Protein AF-A0A925TR69-F1 (afdb_monomer)

pLDDT: mean 96.24, std 4.16, range [70.0, 98.5]

Solvent-accessible surface area (backbone atoms only — not comparable to full-atom values): 2841 Å² total; per-residue (Å²): 84,76,49,72,87,91,36,56,31,17,62,59,16,44,79,50,79,29,38,64,41,56,42,43,15,41,60,72,69,102,54,57,69,85,57,44,52,59,54,52,49,57,59,52,52,69,68,76,114

Sequence (49 aa):
FRSRGDIYVNRLAQNYGGGGHKNAAGCVMPLALADAIPAALEKAKQLLN

Secondary structure (DSSP, 8-state):
-B-STT--HHHHHHTTT-EEETTEEE---SS-HHHHHHHHHHHHHTT--

Mean predicted aligned error: 2.08 Å

Radius of gyration: 10.33 Å; Cα contacts (8 Å, |Δi|>4): 68; chains: 1; bounding box: 20×18×26 Å

Nearest PDB structures (foldseek):
  8iu7-assembly1_B-3  TM=8.823E-01  e=2.364E-03  Staphylococcus aureus
  5o4z-assembly1_A  TM=9.033E-01  e=5.908E-03  Thermotoga maritima
  8ioo-assembly1_A  TM=9.244E-01  e=2.253E-02  Deinococcus radiodurans
  4py9-assembly1_A  TM=7.799E-01  e=1.699E-02  Bacteroides fragilis
  4ls9-assembly1_B  TM=8.853E-01  e=1.061E-01  Mycolicibacterium smegmatis MC2 155

Foldseek 3Di:
DFDDDQQQCQVLQVVQVWGDGRGDIHHDHPDDPVVVVVVSVVSSVVSVD

Structure (mmCIF, N/CA/C/O backbone):
data_AF-A0A925TR69-F1
#
_entry.id   AF-A0A925TR69-F1
#
loop_
_atom_site.group_PDB
_atom_site.id
_atom_site.type_symbol
_atom_site.label_atom_id
_atom_site.label_alt_id
_atom_site.label_comp_id
_atom_site.label_asym_id
_atom_site.label_entity_id
_atom_site.label_seq_id
_atom_site.pdbx_PDB_ins_code
_atom_site.Cartn_x
_atom_site.Cartn_y
_atom_site.Cartn_z
_atom_site.occupancy
_atom_site.B_iso_or_equiv
_atom_site.auth_seq_id
_atom_site.auth_comp_id
_atom_site.auth_asym_id
_atom_site.auth_atom_id
_atom_site.pdbx_PDB_model_num
ATOM 1 N N . PHE A 1 1 ? -2.108 4.976 0.104 1.00 97.12 1 PHE A N 1
ATOM 2 C CA . PHE A 1 1 ? -3.091 4.423 1.058 1.00 97.12 1 PHE A CA 1
ATOM 3 C C . PHE A 1 1 ? -3.720 5.514 1.920 1.00 97.12 1 PHE A C 1
ATOM 5 O O . PHE A 1 1 ? -3.032 6.447 2.345 1.00 97.12 1 PHE A O 1
ATOM 12 N N . ARG A 1 2 ? -5.030 5.412 2.163 1.00 98.06 2 ARG A N 1
ATOM 13 C CA . ARG A 1 2 ? -5.805 6.289 3.052 1.00 98.06 2 ARG A CA 1
ATOM 14 C C . ARG A 1 2 ? -6.783 5.438 3.857 1.00 98.06 2 ARG A C 1
ATOM 16 O O . ARG A 1 2 ? -7.276 4.444 3.333 1.00 98.06 2 ARG A O 1
ATOM 23 N N . SER A 1 3 ? -7.052 5.824 5.095 1.00 97.56 3 SER A N 1
ATOM 24 C CA . SER A 1 3 ? -8.016 5.152 5.969 1.00 97.56 3 SER A CA 1
ATOM 25 C C . SER A 1 3 ? -8.702 6.142 6.906 1.00 97.56 3 SER A C 1
ATOM 27 O O . SER A 1 3 ? -8.288 7.294 7.039 1.00 97.56 3 SER A O 1
ATOM 29 N N . ARG A 1 4 ? -9.765 5.675 7.565 1.00 95.88 4 ARG A N 1
ATOM 30 C CA . ARG A 1 4 ? -10.472 6.384 8.634 1.00 95.88 4 ARG A CA 1
ATOM 31 C C . ARG A 1 4 ? -10.398 5.555 9.919 1.00 95.88 4 ARG A C 1
ATOM 33 O O . ARG A 1 4 ? -10.439 4.331 9.847 1.00 95.88 4 ARG A O 1
ATOM 40 N N . GLY A 1 5 ? -10.338 6.217 11.074 1.00 93.25 5 GLY A N 1
ATOM 41 C CA . GLY A 1 5 ? -10.354 5.558 12.384 1.00 93.25 5 GLY A CA 1
AT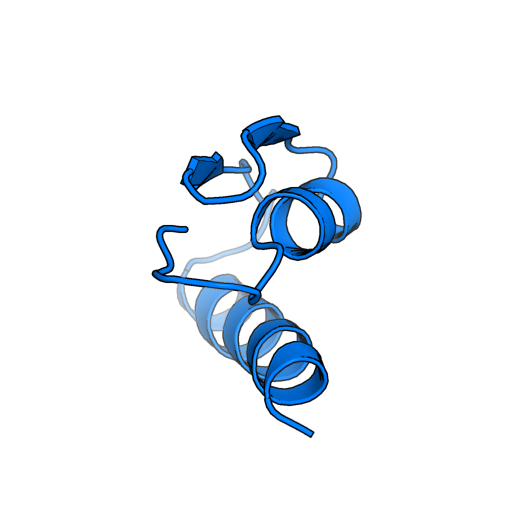OM 42 C C . GLY A 1 5 ? -9.051 4.826 12.703 1.00 93.25 5 GLY A C 1
ATOM 43 O O . GLY A 1 5 ? -7.971 5.410 12.612 1.00 93.25 5 GLY A O 1
ATOM 44 N N . ASP A 1 6 ? -9.163 3.554 13.081 1.00 95.12 6 ASP A N 1
ATOM 45 C CA . ASP A 1 6 ? -8.071 2.756 13.649 1.00 95.12 6 ASP A CA 1
ATOM 46 C C . ASP A 1 6 ? -7.471 1.735 12.681 1.00 95.12 6 ASP A C 1
ATOM 48 O O . ASP A 1 6 ? -6.911 0.725 13.093 1.00 95.12 6 ASP A O 1
ATOM 52 N N . ILE A 1 7 ? -7.507 2.034 11.382 1.00 96.56 7 ILE A N 1
ATOM 53 C CA . ILE A 1 7 ? -6.777 1.267 10.367 1.00 96.56 7 ILE A CA 1
ATOM 54 C C . ILE A 1 7 ? -5.476 2.003 10.042 1.00 96.56 7 ILE A C 1
ATOM 56 O O . ILE A 1 7 ? -5.486 3.092 9.470 1.00 96.56 7 ILE A O 1
ATOM 60 N N . TYR A 1 8 ? -4.343 1.404 10.398 1.00 96.62 8 TYR A N 1
ATOM 61 C CA . TYR A 1 8 ? -3.033 2.058 10.399 1.00 96.62 8 TYR A CA 1
ATOM 62 C C . TYR A 1 8 ? -2.330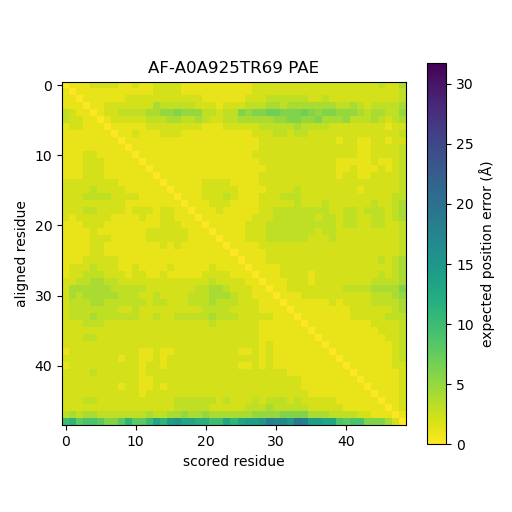 1.811 9.058 1.00 96.62 8 TYR A C 1
ATOM 64 O O . TYR A 1 8 ? -1.481 0.928 8.928 1.00 96.62 8 TYR A O 1
ATOM 72 N N . VAL A 1 9 ? -2.681 2.587 8.031 1.00 97.94 9 VAL A N 1
ATOM 73 C CA . VAL A 1 9 ? -2.171 2.393 6.659 1.00 97.94 9 VAL A CA 1
ATOM 74 C C . VAL A 1 9 ? -0.690 2.735 6.488 1.00 97.94 9 VAL A C 1
ATOM 76 O O . VAL A 1 9 ? -0.090 2.365 5.478 1.00 97.94 9 VAL A O 1
ATOM 79 N N . ASN A 1 10 ? -0.066 3.403 7.460 1.00 98.06 10 ASN A N 1
ATOM 80 C CA . ASN A 1 10 ? 1.391 3.548 7.488 1.00 98.06 10 ASN A CA 1
ATOM 81 C C . ASN A 1 10 ? 2.109 2.206 7.653 1.00 98.06 10 ASN A C 1
ATOM 83 O O . ASN A 1 10 ? 3.139 2.006 7.015 1.00 98.06 10 ASN A O 1
ATOM 87 N N . ARG A 1 11 ? 1.544 1.267 8.423 1.00 96.44 11 ARG A N 1
ATOM 88 C CA . ARG A 1 11 ? 2.100 -0.087 8.563 1.00 96.44 11 ARG A CA 1
ATOM 89 C C . ARG A 1 11 ? 2.035 -0.849 7.242 1.00 96.44 11 ARG A C 1
ATOM 91 O O . ARG A 1 11 ? 2.993 -1.519 6.880 1.00 96.44 11 ARG A O 1
ATOM 98 N N . LEU A 1 12 ? 0.953 -0.681 6.472 1.00 96.75 12 LEU A N 1
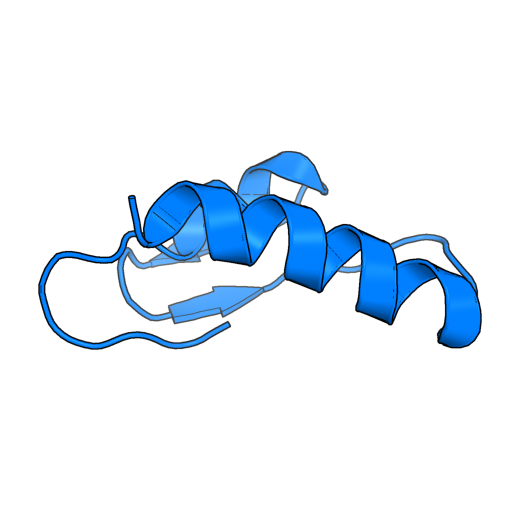ATOM 99 C CA . LEU A 1 12 ? 0.862 -1.227 5.112 1.00 96.75 12 LEU A CA 1
ATOM 100 C C . LEU A 1 12 ? 2.005 -0.710 4.229 1.00 96.75 12 LEU A C 1
ATOM 102 O O . LEU A 1 12 ? 2.703 -1.509 3.618 1.00 96.75 12 LEU A O 1
ATOM 106 N N . ALA A 1 13 ? 2.231 0.607 4.203 1.00 97.94 13 ALA A N 1
ATOM 107 C CA . ALA A 1 13 ? 3.298 1.207 3.400 1.00 97.94 13 ALA A CA 1
ATOM 108 C C . ALA A 1 13 ? 4.707 0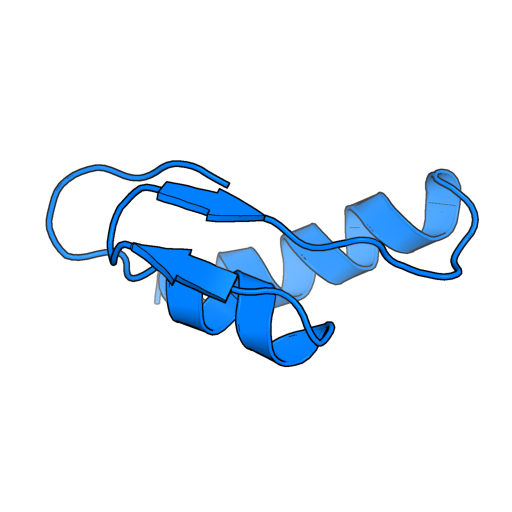.733 3.801 1.00 97.94 13 ALA A C 1
ATOM 110 O O . ALA A 1 13 ? 5.545 0.522 2.925 1.00 97.94 13 ALA A O 1
ATOM 111 N N . GLN A 1 14 ? 4.959 0.527 5.097 1.00 97.25 14 GLN A N 1
ATOM 112 C CA . GLN A 1 14 ? 6.255 0.069 5.617 1.00 97.25 14 GLN A CA 1
ATOM 113 C C . GLN A 1 14 ? 6.652 -1.329 5.122 1.00 97.25 14 GLN A C 1
ATOM 115 O O . GLN A 1 14 ? 7.838 -1.575 4.929 1.00 97.25 14 GLN A O 1
ATOM 120 N N . ASN A 1 15 ? 5.687 -2.215 4.836 1.00 96.00 15 ASN A N 1
ATOM 121 C CA . ASN A 1 15 ? 5.968 -3.537 4.251 1.00 96.00 15 ASN A CA 1
ATOM 122 C C . ASN A 1 15 ? 6.682 -3.454 2.891 1.00 96.00 15 ASN A C 1
ATOM 124 O O . ASN A 1 15 ? 7.314 -4.417 2.470 1.00 96.00 15 ASN A O 1
ATOM 128 N N . TYR A 1 16 ? 6.583 -2.309 2.215 1.00 96.31 16 TYR A N 1
ATOM 129 C CA . TYR A 1 16 ? 7.168 -2.062 0.900 1.00 96.31 16 TYR A CA 1
ATOM 130 C C . TYR A 1 16 ? 8.190 -0.918 0.932 1.00 96.31 16 TYR A C 1
ATOM 132 O O . TYR A 1 16 ? 8.384 -0.231 -0.068 1.00 96.31 16 TYR A O 1
ATOM 140 N N . GLY A 1 17 ? 8.792 -0.653 2.097 1.00 96.19 17 GLY A N 1
ATOM 141 C CA . GLY A 1 17 ? 9.804 0.397 2.267 1.00 96.19 17 GLY A CA 1
ATOM 142 C C . GLY A 1 17 ? 9.271 1.832 2.175 1.00 96.19 17 GLY A C 1
ATOM 143 O O . GLY A 1 17 ? 10.054 2.771 2.065 1.00 96.19 17 GLY A O 1
ATOM 144 N N . GLY A 1 18 ? 7.949 2.023 2.202 1.00 97.56 18 GLY A N 1
ATOM 145 C CA . GLY A 1 18 ? 7.318 3.340 2.237 1.00 97.56 18 GLY A CA 1
ATOM 146 C C . GLY A 1 18 ? 7.025 3.840 3.651 1.00 97.56 18 GLY A C 1
ATOM 147 O O . GLY A 1 18 ? 7.506 3.311 4.653 1.00 97.56 18 GLY A O 1
ATOM 148 N N . GLY A 1 19 ? 6.177 4.863 3.741 1.00 97.75 19 GLY A N 1
ATOM 149 C CA . GLY A 1 19 ? 5.835 5.480 5.018 1.00 97.75 19 GLY A CA 1
ATOM 150 C C . GLY A 1 19 ? 4.766 6.564 4.924 1.00 97.75 19 GLY A C 1
ATOM 151 O O . GLY A 1 19 ? 4.100 6.739 3.901 1.00 97.75 19 GLY A O 1
ATOM 152 N N . GLY A 1 20 ? 4.573 7.269 6.039 1.00 98.12 20 GLY A N 1
ATOM 153 C CA . GLY A 1 20 ? 3.595 8.344 6.196 1.00 98.12 20 GLY A CA 1
ATOM 154 C C . GLY A 1 20 ? 2.898 8.306 7.556 1.00 98.12 20 GLY A C 1
ATOM 155 O O . GLY A 1 20 ? 3.374 7.684 8.507 1.00 98.12 20 GLY A O 1
ATOM 156 N N . HIS A 1 21 ? 1.745 8.962 7.643 1.00 98.19 21 HIS A N 1
ATOM 157 C CA . HIS A 1 21 ? 0.933 9.049 8.855 1.00 98.19 21 HIS A CA 1
ATOM 158 C C . HIS A 1 21 ? -0.013 7.857 9.008 1.00 98.19 21 HIS A C 1
ATOM 160 O O . HIS A 1 21 ? -0.377 7.214 8.021 1.00 98.19 21 HIS A O 1
ATOM 166 N N . LYS A 1 22 ? -0.485 7.628 10.244 1.00 97.38 22 LYS A N 1
ATOM 167 C CA . LYS A 1 22 ? -1.447 6.569 10.615 1.00 97.38 22 LYS A CA 1
ATOM 168 C C . LYS A 1 22 ? -2.552 6.372 9.567 1.00 97.38 22 LYS A C 1
ATOM 170 O O . LYS A 1 22 ? -2.775 5.248 9.137 1.00 97.38 22 LYS A O 1
ATOM 175 N N . ASN A 1 23 ? -3.168 7.467 9.115 1.00 97.88 23 ASN A N 1
ATOM 176 C CA . ASN A 1 23 ? -4.318 7.450 8.201 1.00 97.88 23 ASN A CA 1
ATOM 177 C C . ASN A 1 23 ? -3.968 7.801 6.742 1.00 97.88 23 ASN A C 1
ATOM 179 O O . ASN A 1 23 ? -4.841 7.807 5.872 1.00 97.88 23 ASN A O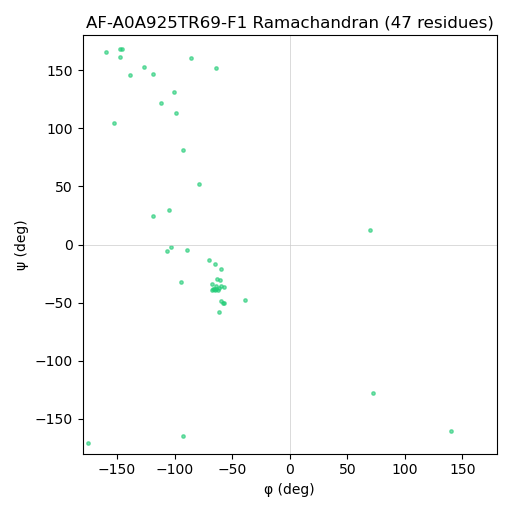 1
ATOM 183 N N . ALA A 1 24 ? -2.706 8.127 6.452 1.00 98.44 24 ALA A N 1
ATOM 184 C CA . ALA A 1 24 ? -2.276 8.599 5.142 1.00 98.44 24 ALA A CA 1
ATOM 185 C C . ALA A 1 24 ? -0.803 8.274 4.875 1.00 98.44 24 ALA A C 1
ATOM 187 O O . ALA A 1 24 ? 0.093 8.953 5.367 1.00 98.44 24 ALA A O 1
ATOM 188 N N . ALA A 1 25 ? -0.564 7.261 4.043 1.00 98.50 25 ALA A N 1
ATOM 189 C CA . ALA A 1 25 ? 0.774 6.768 3.727 1.00 98.50 25 ALA A CA 1
ATOM 190 C C . ALA A 1 25 ? 0.882 6.287 2.275 1.00 98.50 25 ALA A C 1
ATOM 192 O O . ALA A 1 25 ? -0.135 6.138 1.590 1.00 98.50 25 ALA A O 1
ATOM 193 N N . GLY A 1 26 ? 2.098 6.037 1.800 1.00 98.31 26 GLY A N 1
ATOM 194 C CA . GLY A 1 26 ? 2.367 5.533 0.453 1.00 98.31 26 GLY A CA 1
ATOM 195 C C . GLY A 1 26 ? 3.741 4.879 0.338 1.00 98.31 26 GLY A C 1
ATOM 196 O O . GLY A 1 26 ? 4.586 5.027 1.218 1.00 98.31 26 GLY A O 1
ATOM 197 N N . CYS A 1 27 ? 3.941 4.141 -0.748 1.00 98.06 27 CYS A N 1
ATOM 198 C CA . CYS A 1 27 ? 5.181 3.444 -1.075 1.00 98.06 27 CYS A CA 1
ATOM 199 C C . CYS A 1 27 ? 5.366 3.401 -2.597 1.00 98.06 27 CYS A C 1
ATOM 201 O O . CYS A 1 27 ? 4.394 3.547 -3.342 1.00 98.06 27 CYS A O 1
ATOM 203 N N . VAL A 1 28 ? 6.598 3.158 -3.041 1.00 97.69 28 VAL A N 1
ATOM 204 C CA . VAL A 1 28 ? 6.924 2.833 -4.434 1.00 97.69 28 VAL A CA 1
ATOM 205 C C . VAL A 1 28 ? 7.387 1.383 -4.454 1.00 97.69 28 VAL A C 1
ATOM 207 O O . VAL A 1 28 ? 8.326 1.031 -3.748 1.00 97.69 28 VAL A O 1
ATOM 210 N N . MET A 1 29 ? 6.706 0.540 -5.225 1.00 96.44 29 MET A N 1
ATOM 211 C CA . MET A 1 29 ? 7.064 -0.869 -5.370 1.00 96.44 29 MET A CA 1
ATOM 212 C C . MET A 1 29 ? 7.818 -1.064 -6.687 1.00 96.44 29 MET A C 1
ATOM 214 O O . MET A 1 29 ? 7.317 -0.613 -7.719 1.00 96.44 29 MET A O 1
ATOM 218 N N . PRO A 1 30 ? 8.972 -1.754 -6.697 1.00 94.62 30 PRO A N 1
ATOM 219 C CA . PRO A 1 30 ? 9.680 -2.114 -7.924 1.00 94.62 30 PRO A CA 1
ATOM 22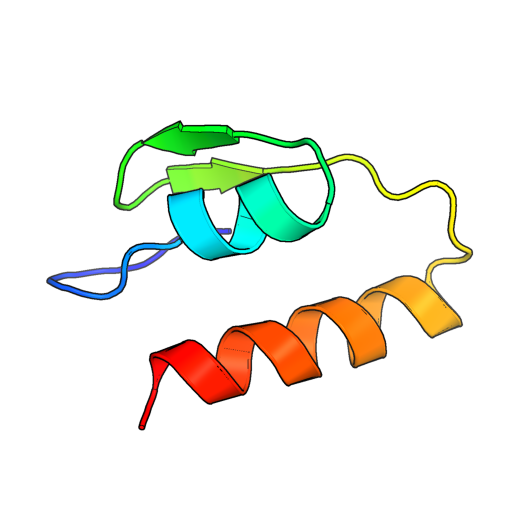0 C C . PRO A 1 30 ? 9.022 -3.338 -8.588 1.00 94.62 30 PRO A C 1
ATOM 222 O O . PRO A 1 30 ? 9.672 -4.345 -8.850 1.00 94.62 30 PRO A O 1
ATOM 225 N N . LEU A 1 31 ? 7.707 -3.272 -8.801 1.00 95.94 31 LEU A N 1
ATOM 226 C CA . LEU A 1 31 ? 6.881 -4.324 -9.391 1.00 95.94 31 LEU A CA 1
ATOM 227 C C . LEU A 1 31 ? 6.094 -3.752 -10.569 1.00 95.94 31 LEU A C 1
ATOM 229 O O . LEU A 1 31 ? 5.754 -2.565 -10.582 1.00 95.94 31 LEU A O 1
ATOM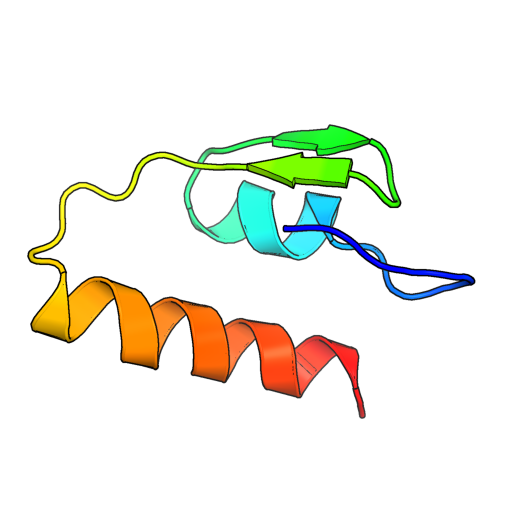 233 N N . ALA A 1 32 ? 5.745 -4.604 -11.532 1.00 98.06 32 ALA A N 1
ATOM 234 C CA . ALA A 1 32 ? 4.751 -4.241 -12.529 1.00 98.06 32 ALA A CA 1
ATOM 235 C C . ALA A 1 32 ? 3.391 -4.021 -11.850 1.00 98.06 32 ALA A C 1
ATOM 237 O O . ALA A 1 32 ? 3.077 -4.633 -10.828 1.00 98.06 32 ALA A O 1
ATOM 238 N N . LEU A 1 33 ? 2.549 -3.163 -12.431 1.00 97.00 33 LEU A N 1
ATOM 239 C CA . LEU A 1 33 ? 1.249 -2.831 -11.842 1.00 97.00 33 LEU A CA 1
ATOM 240 C C . LEU A 1 33 ? 0.370 -4.076 -11.611 1.00 97.00 33 LEU A C 1
ATOM 242 O O . LEU A 1 33 ? -0.320 -4.154 -10.594 1.00 97.00 33 LEU A O 1
ATOM 246 N N . ALA A 1 34 ? 0.440 -5.051 -12.524 1.00 98.12 34 ALA A N 1
ATOM 247 C CA . ALA A 1 34 ? -0.293 -6.313 -12.444 1.00 98.12 34 ALA A CA 1
ATOM 248 C C . ALA A 1 34 ? 0.059 -7.141 -11.194 1.00 98.12 34 ALA A C 1
ATOM 250 O O . ALA A 1 34 ? -0.821 -7.805 -10.655 1.00 98.12 34 ALA A O 1
ATOM 251 N N . ASP A 1 35 ? 1.295 -7.038 -10.699 1.00 98.06 35 ASP A N 1
ATOM 252 C CA . ASP A 1 35 ? 1.772 -7.741 -9.501 1.00 98.06 35 ASP A CA 1
ATOM 253 C C . ASP A 1 35 ? 1.636 -6.875 -8.240 1.00 98.06 35 ASP A C 1
ATOM 255 O O . ASP A 1 35 ? 1.363 -7.363 -7.141 1.00 98.06 35 ASP A O 1
ATOM 259 N N . ALA A 1 36 ? 1.781 -5.557 -8.392 1.00 97.75 36 ALA A N 1
ATOM 260 C CA . ALA A 1 36 ? 1.721 -4.604 -7.291 1.00 97.75 36 ALA A CA 1
ATOM 261 C C . ALA A 1 36 ? 0.317 -4.518 -6.665 1.00 97.75 36 ALA A C 1
ATOM 263 O O . ALA A 1 36 ? 0.186 -4.412 -5.444 1.00 97.75 36 ALA A O 1
ATOM 264 N N . ILE A 1 37 ? -0.738 -4.579 -7.489 1.00 97.88 37 ILE A N 1
ATOM 265 C CA . ILE A 1 37 ? -2.133 -4.552 -7.023 1.00 97.88 37 ILE A CA 1
ATOM 266 C C . ILE A 1 37 ? -2.455 -5.749 -6.109 1.00 97.88 37 ILE A C 1
ATOM 268 O O . ILE A 1 37 ? -2.863 -5.506 -4.968 1.00 97.88 37 ILE A O 1
ATOM 272 N N . PRO A 1 38 ? -2.297 -7.019 -6.539 1.00 98.12 38 PRO A N 1
ATOM 273 C CA . PRO A 1 38 ? -2.625 -8.162 -5.692 1.00 98.12 38 PRO A CA 1
ATOM 274 C C . PRO A 1 38 ? -1.765 -8.206 -4.426 1.00 98.12 38 PRO A C 1
ATOM 276 O O . PRO A 1 38 ? -2.318 -8.436 -3.350 1.00 98.12 38 PRO A O 1
ATOM 279 N N . ALA A 1 39 ? -0.467 -7.883 -4.515 1.00 97.25 39 ALA A N 1
ATOM 280 C CA . ALA A 1 39 ? 0.408 -7.810 -3.346 1.00 97.25 39 ALA A CA 1
ATOM 281 C C . ALA A 1 39 ? -0.109 -6.797 -2.307 1.00 97.25 39 ALA A C 1
ATOM 283 O O . ALA A 1 39 ? -0.278 -7.136 -1.133 1.00 97.25 39 ALA A O 1
ATOM 284 N N . AL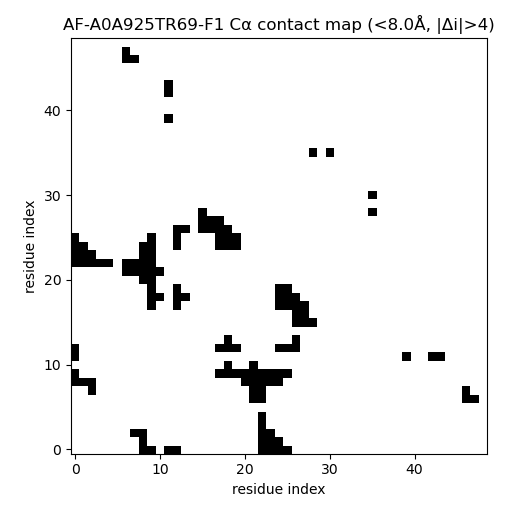A A 1 40 ? -0.420 -5.566 -2.734 1.00 97.12 40 ALA A N 1
ATOM 285 C CA . ALA A 1 40 ? -0.928 -4.528 -1.840 1.00 97.12 40 ALA A CA 1
ATOM 286 C C . ALA A 1 40 ? -2.296 -4.889 -1.235 1.00 97.12 40 ALA A C 1
ATOM 288 O O . ALA A 1 40 ? -2.539 -4.609 -0.059 1.00 97.12 40 ALA A O 1
ATOM 289 N N . LEU A 1 41 ? -3.186 -5.524 -2.009 1.00 97.38 41 LEU A N 1
ATOM 290 C CA . LEU A 1 41 ? -4.501 -5.964 -1.532 1.00 97.38 41 LEU A CA 1
ATOM 29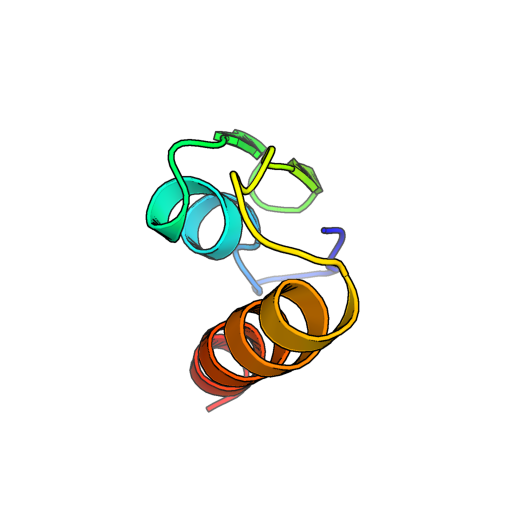1 C C . LEU A 1 41 ? -4.402 -7.091 -0.500 1.00 97.38 41 LEU A C 1
ATOM 293 O O . LEU A 1 41 ? -5.151 -7.075 0.475 1.00 97.38 41 LEU A O 1
ATOM 297 N N . GLU A 1 42 ? -3.491 -8.049 -0.680 1.00 96.94 42 GLU A N 1
ATOM 298 C CA . GLU A 1 42 ? -3.274 -9.134 0.283 1.00 96.94 42 GLU A CA 1
ATOM 299 C C . GLU A 1 42 ? -2.877 -8.582 1.657 1.00 96.94 42 GLU A C 1
ATOM 301 O O . GLU A 1 42 ? -3.503 -8.910 2.667 1.00 96.94 42 GLU A O 1
ATOM 306 N N . LYS A 1 43 ? -1.903 -7.664 1.700 1.00 95.88 43 LYS A N 1
ATOM 307 C CA . LYS A 1 43 ? -1.495 -7.007 2.950 1.00 95.88 43 LYS A CA 1
ATOM 308 C C . LYS A 1 43 ? -2.569 -6.081 3.511 1.00 95.88 43 LYS A C 1
ATOM 310 O O . LYS A 1 43 ? -2.716 -5.997 4.726 1.00 95.88 43 LYS A O 1
ATOM 315 N N . ALA A 1 44 ? -3.349 -5.412 2.662 1.00 96.25 44 ALA A N 1
ATOM 316 C CA . ALA A 1 44 ? -4.451 -4.572 3.123 1.00 96.25 44 ALA A CA 1
ATOM 317 C C . ALA A 1 44 ? -5.556 -5.389 3.817 1.00 96.25 44 ALA A C 1
ATOM 319 O O . ALA A 1 44 ? -6.066 -4.951 4.844 1.00 96.25 44 ALA A O 1
ATOM 320 N N . LYS A 1 45 ? -5.887 -6.589 3.313 1.00 96.38 45 LYS A N 1
ATOM 321 C CA . LYS A 1 45 ? -6.870 -7.493 3.944 1.00 96.38 45 LYS A CA 1
ATOM 322 C C . LYS A 1 45 ? -6.470 -7.886 5.368 1.00 96.38 45 LYS A C 1
ATOM 324 O O . LYS A 1 45 ? -7.331 -7.972 6.232 1.00 96.38 45 LYS A O 1
ATOM 329 N N . GLN A 1 46 ? -5.174 -8.050 5.631 1.00 94.38 46 GLN A N 1
ATOM 330 C CA . GLN A 1 46 ? -4.656 -8.372 6.968 1.00 94.38 46 GLN A CA 1
ATOM 331 C C . GLN A 1 46 ? -4.898 -7.256 8.000 1.00 94.38 46 GLN A C 1
ATOM 333 O O . GLN A 1 46 ? -4.806 -7.517 9.192 1.00 94.38 46 GLN A O 1
ATOM 338 N N . LEU A 1 47 ? -5.207 -6.027 7.565 1.00 92.56 47 LEU A N 1
ATOM 339 C CA . LEU A 1 47 ? -5.537 -4.903 8.450 1.00 92.56 47 LEU A CA 1
ATOM 340 C C . LEU A 1 47 ? -7.033 -4.794 8.783 1.00 92.56 47 LEU A C 1
ATOM 342 O O . LEU A 1 47 ? -7.410 -3.888 9.524 1.00 92.56 47 LEU A O 1
ATOM 346 N N . LEU A 1 48 ? -7.878 -5.636 8.180 1.00 88.88 48 LEU A N 1
ATOM 347 C CA . LEU A 1 48 ? -9.337 -5.608 8.336 1.00 88.88 48 LEU A CA 1
ATOM 348 C C . LEU A 1 48 ? -9.881 -6.756 9.201 1.00 88.88 48 LEU A C 1
ATOM 350 O O . LEU A 1 48 ? -11.080 -6.773 9.471 1.00 88.88 48 LEU A O 1
ATOM 354 N N . ASN A 1 49 ? -9.016 -7.691 9.599 1.00 70.00 49 ASN A N 1
ATOM 355 C CA . ASN A 1 49 ? -9.320 -8.774 10.538 1.00 70.00 49 ASN A CA 1
ATOM 356 C C . ASN A 1 49 ? -8.989 -8.339 11.967 1.00 70.00 49 ASN A C 1
ATOM 358 O O . ASN A 1 49 ? -9.684 -8.822 12.886 1.00 70.00 49 ASN A O 1
#